Protein AF-A0A915NH90-F1 (afdb_monomer)

Organism: NCBI:txid298350

Radius of gyration: 24.39 Å; Cα contacts (8 Å, |Δi|>4): 55; chains: 1; bounding box: 74×51×57 Å

Foldseek 3Di:
DDDDDPDPPPPDPPVVPPPPPDDDQDALVRLLVLLVVCVVPHLVVSCVVSVHDSVVNVVSNVCVVQSVVLVVVCVVPVPDNDRDGPPRDDDDPDVVVVVVVVVVVVVVVVVVVVVPDD

Mean predicted aligned error: 12.94 Å

Structure (mmCIF, N/CA/C/O backbone):
data_AF-A0A915NH90-F1
#
_entry.id   AF-A0A915NH90-F1
#
loop_
_atom_site.group_PDB
_atom_site.id
_atom_site.type_symbol
_atom_site.label_atom_id
_atom_site.label_alt_id
_atom_site.label_comp_id
_atom_site.label_asym_id
_atom_site.label_entity_id
_atom_site.label_seq_id
_atom_site.pdbx_PDB_ins_code
_atom_site.Cartn_x
_atom_site.Cartn_y
_atom_site.Cartn_z
_atom_site.occupancy
_atom_site.B_iso_or_equiv
_atom_site.auth_seq_id
_atom_site.auth_comp_id
_atom_site.auth_asym_id
_atom_site.auth_atom_id
_atom_site.pdbx_PDB_model_num
ATOM 1 N N . MET A 1 1 ? -54.968 -40.162 6.817 1.00 38.50 1 MET A N 1
ATOM 2 C CA . MET A 1 1 ? -54.106 -40.055 5.622 1.00 38.50 1 MET A CA 1
ATOM 3 C C . MET A 1 1 ? -52.953 -39.134 5.976 1.00 38.50 1 MET A C 1
ATOM 5 O O . MET A 1 1 ? -53.159 -37.950 6.183 1.00 38.50 1 MET A O 1
ATOM 9 N N . THR A 1 2 ? -51.790 -39.727 6.214 1.00 38.16 2 THR A N 1
ATOM 10 C CA . THR A 1 2 ? -50.572 -39.101 6.743 1.00 38.16 2 THR A CA 1
ATOM 11 C C . THR A 1 2 ? -49.662 -38.685 5.592 1.00 38.16 2 THR A C 1
ATOM 13 O O . THR A 1 2 ? -49.089 -39.558 4.938 1.00 38.16 2 THR A O 1
ATOM 16 N N . SER A 1 3 ? -49.517 -37.383 5.350 1.00 44.25 3 SER A N 1
ATOM 17 C CA . SER A 1 3 ? -48.474 -36.860 4.463 1.00 44.25 3 SER A CA 1
ATOM 18 C C . SER A 1 3 ? -47.137 -36.924 5.192 1.00 44.25 3 SER A C 1
ATOM 20 O O . SER A 1 3 ? -46.952 -36.297 6.234 1.00 44.25 3 SER A O 1
ATOM 22 N N . LYS A 1 4 ? -46.236 -37.759 4.680 1.00 47.31 4 LYS A N 1
ATOM 23 C CA . LYS A 1 4 ? -44.882 -37.927 5.198 1.00 47.31 4 LYS A CA 1
ATOM 24 C C . LYS A 1 4 ? -44.073 -36.680 4.840 1.00 47.31 4 LYS A C 1
ATOM 26 O O . LYS A 1 4 ? -43.979 -36.322 3.673 1.00 47.31 4 LYS A O 1
ATOM 31 N N . ASN A 1 5 ? -43.513 -36.038 5.862 1.00 51.44 5 ASN A N 1
ATOM 32 C CA . ASN A 1 5 ? -42.425 -35.081 5.718 1.00 51.44 5 ASN A CA 1
ATOM 33 C C . ASN A 1 5 ? -41.210 -35.831 5.167 1.00 51.44 5 ASN A C 1
ATOM 35 O O . ASN A 1 5 ? -40.575 -36.596 5.893 1.00 51.44 5 ASN A O 1
ATOM 39 N N . GLU A 1 6 ? -40.905 -35.630 3.891 1.00 45.91 6 GLU A N 1
ATOM 40 C CA . GLU A 1 6 ? -39.654 -36.085 3.296 1.00 45.91 6 GLU A CA 1
ATOM 41 C C . GLU A 1 6 ? -38.573 -35.061 3.642 1.00 45.91 6 GLU A C 1
ATOM 43 O O . GLU A 1 6 ? -38.436 -34.009 3.019 1.00 45.91 6 GLU A O 1
ATOM 48 N N . GLY A 1 7 ? -37.850 -35.346 4.726 1.00 44.84 7 GLY A N 1
ATOM 49 C CA . GLY A 1 7 ? -36.615 -34.655 5.052 1.00 44.84 7 GLY A CA 1
ATOM 50 C C . GLY A 1 7 ? -35.584 -34.944 3.969 1.00 44.84 7 GLY A C 1
ATOM 51 O O . GLY A 1 7 ? -35.171 -36.087 3.787 1.00 44.84 7 GLY A O 1
ATOM 52 N N . ILE A 1 8 ? -35.168 -33.905 3.252 1.00 50.34 8 ILE A N 1
ATOM 53 C CA . ILE A 1 8 ? -33.992 -33.969 2.391 1.00 50.34 8 ILE A CA 1
ATOM 54 C C . ILE A 1 8 ? -32.786 -33.807 3.315 1.00 50.34 8 ILE A C 1
ATOM 56 O O . ILE A 1 8 ? -32.398 -32.701 3.692 1.00 50.34 8 ILE A O 1
ATOM 60 N N . GLU A 1 9 ? -32.240 -34.943 3.734 1.00 48.06 9 GLU A N 1
ATOM 61 C CA . GLU A 1 9 ? -30.971 -35.043 4.440 1.00 48.06 9 GLU A CA 1
ATOM 62 C C . GLU A 1 9 ? -29.847 -34.719 3.444 1.00 48.06 9 GLU A C 1
ATOM 64 O O . GLU A 1 9 ? -29.398 -35.572 2.679 1.00 48.06 9 GLU A O 1
ATOM 69 N N . ILE A 1 10 ? -29.423 -33.453 3.394 1.00 52.94 10 ILE A N 1
ATOM 70 C CA . ILE A 1 10 ? -28.241 -33.059 2.620 1.00 52.94 10 ILE A CA 1
ATOM 71 C C . ILE A 1 10 ? -27.013 -33.440 3.444 1.00 52.94 10 ILE A C 1
ATOM 73 O O . ILE A 1 10 ? -26.490 -32.662 4.240 1.00 52.94 10 ILE A O 1
ATOM 77 N N . GLN A 1 11 ? -26.581 -34.682 3.255 1.00 48.34 11 GLN A N 1
ATOM 78 C CA . GLN A 1 11 ? -25.245 -35.135 3.610 1.00 48.34 11 GLN A CA 1
ATOM 79 C C . GLN A 1 11 ? -24.221 -34.408 2.715 1.00 48.34 11 GLN A C 1
ATOM 81 O O . GLN A 1 11 ? -24.475 -34.225 1.525 1.00 48.34 11 GLN A O 1
ATOM 86 N N . ASN A 1 12 ? -23.065 -34.051 3.295 1.00 57.12 12 ASN A N 1
ATOM 87 C CA . ASN A 1 12 ? -21.796 -33.626 2.660 1.00 57.12 12 ASN A CA 1
ATOM 88 C C . ASN A 1 12 ? -21.352 -32.165 2.891 1.00 57.12 12 ASN A C 1
ATOM 90 O O . ASN A 1 12 ? -21.107 -31.402 1.959 1.00 57.12 12 ASN A O 1
ATOM 94 N N . GLU A 1 13 ? -21.077 -31.816 4.153 1.00 55.69 13 GLU A N 1
ATOM 95 C CA . GLU A 1 13 ? -20.301 -30.618 4.538 1.00 55.69 13 GLU A CA 1
ATOM 96 C C . GLU A 1 13 ? -18.857 -30.614 3.977 1.00 55.69 13 GLU A C 1
ATOM 98 O O . GLU A 1 13 ? -18.214 -29.567 3.882 1.00 55.69 13 GLU A O 1
ATOM 103 N N . SER A 1 14 ? -18.327 -31.771 3.563 1.00 54.03 14 SER A N 1
ATOM 104 C CA . SER A 1 14 ? -16.931 -31.932 3.135 1.00 54.03 14 SER A CA 1
ATOM 105 C C . SER A 1 14 ? -16.612 -31.394 1.734 1.00 54.03 14 SER A C 1
ATOM 107 O O . SER A 1 14 ? -15.445 -31.103 1.451 1.00 54.03 14 SER A O 1
ATOM 109 N N . GLU A 1 15 ? -17.604 -31.228 0.850 1.00 51.69 15 GLU A N 1
ATOM 110 C CA . GLU A 1 15 ? -17.376 -30.769 -0.535 1.00 51.69 15 GLU A CA 1
ATOM 111 C C . GLU A 1 15 ? -17.328 -29.241 -0.695 1.00 51.69 15 GLU A C 1
ATOM 113 O O . GLU A 1 15 ? -16.747 -28.742 -1.660 1.00 51.69 15 GLU A O 1
ATOM 118 N N . ILE A 1 16 ? -17.797 -28.477 0.297 1.00 53.78 16 ILE A N 1
ATOM 119 C CA . ILE A 1 16 ? -17.713 -27.001 0.307 1.00 53.78 16 ILE A CA 1
ATOM 120 C C . ILE A 1 16 ? -16.240 -26.525 0.421 1.00 53.78 16 ILE A C 1
ATOM 122 O O . ILE A 1 16 ? -15.897 -25.389 0.092 1.00 53.78 16 ILE A O 1
ATOM 126 N N . SER A 1 17 ? -15.323 -27.413 0.823 1.00 50.00 17 SER A N 1
ATOM 127 C CA . SER A 1 17 ? -13.933 -27.092 1.183 1.00 50.00 17 SER A CA 1
ATOM 128 C C . SER A 1 17 ? -12.941 -26.915 0.021 1.00 50.00 17 SER A C 1
ATOM 130 O O . SER A 1 17 ? -11.781 -26.579 0.269 1.00 50.00 17 SER A O 1
ATOM 132 N N . ARG A 1 18 ? -13.343 -27.102 -1.246 1.00 52.75 18 ARG A N 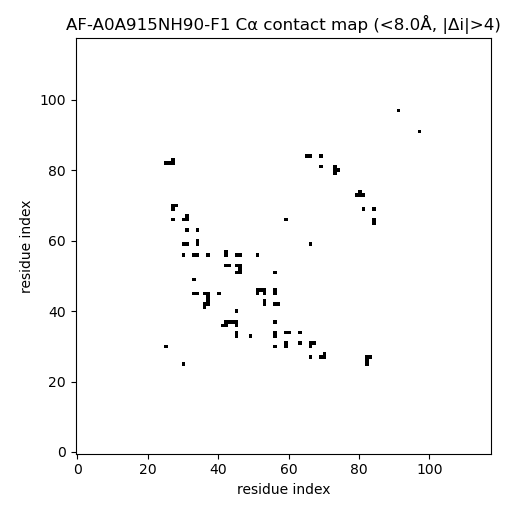1
ATOM 133 C CA . ARG A 1 18 ? -12.423 -26.984 -2.404 1.00 52.75 18 ARG A CA 1
ATOM 134 C C . ARG A 1 18 ? -12.711 -25.818 -3.346 1.00 52.75 18 ARG A C 1
ATOM 136 O O . ARG A 1 18 ? -12.173 -25.775 -4.453 1.00 52.75 18 ARG A O 1
ATOM 143 N N . VAL A 1 19 ? -13.492 -24.828 -2.919 1.00 57.72 19 VAL A N 1
ATOM 144 C CA . VAL A 1 19 ? -13.508 -23.540 -3.621 1.00 57.72 19 VAL A CA 1
ATOM 145 C C . VAL A 1 19 ? -12.147 -22.886 -3.387 1.00 57.72 19 VAL A C 1
ATOM 147 O O . VAL A 1 19 ? -11.794 -22.560 -2.254 1.00 57.72 19 VAL A O 1
ATOM 150 N N . LYS A 1 20 ? -11.342 -22.730 -4.448 1.00 59.78 20 LYS A N 1
ATOM 151 C CA . LYS A 1 20 ? -10.062 -22.007 -4.380 1.00 59.78 20 LYS A CA 1
ATOM 152 C C . LYS A 1 20 ? -10.313 -20.671 -3.684 1.00 59.78 20 LYS A C 1
ATOM 154 O O . LYS A 1 20 ? -11.085 -19.861 -4.191 1.00 59.78 20 LYS A O 1
ATOM 159 N N . LYS A 1 21 ? -9.675 -20.445 -2.531 1.00 57.31 21 LYS A N 1
ATOM 160 C CA . LYS A 1 21 ? -9.793 -19.187 -1.787 1.00 57.31 21 LYS A CA 1
ATOM 161 C C . LYS A 1 21 ? -9.304 -18.052 -2.689 1.00 57.31 21 LYS A C 1
ATOM 163 O O . LYS A 1 21 ? -8.103 -17.863 -2.868 1.00 57.31 21 LYS A O 1
ATOM 168 N N . CYS A 1 22 ? -10.236 -17.345 -3.322 1.00 59.84 22 CYS A N 1
ATOM 169 C CA . CYS A 1 22 ? -9.928 -16.184 -4.140 1.00 59.84 22 CYS A CA 1
ATOM 170 C C . CYS A 1 22 ? -9.639 -15.029 -3.184 1.00 59.84 22 CYS A C 1
ATOM 172 O O . CYS A 1 22 ? -10.531 -14.540 -2.493 1.00 59.84 22 CYS A O 1
ATOM 174 N N . TYR A 1 23 ? -8.375 -14.628 -3.091 1.00 67.31 23 TYR A N 1
ATOM 175 C CA . TYR A 1 23 ? -8.011 -13.449 -2.320 1.00 67.31 23 TYR A CA 1
ATOM 176 C C . TYR A 1 23 ? -8.513 -12.209 -3.055 1.00 67.31 23 TYR A C 1
ATOM 178 O O . TYR A 1 23 ? -8.164 -11.983 -4.215 1.00 67.31 23 TYR A O 1
ATOM 186 N N . ARG A 1 24 ? -9.321 -11.395 -2.371 1.00 77.38 24 ARG A N 1
ATOM 187 C CA . ARG A 1 24 ? -9.743 -10.090 -2.879 1.00 77.38 24 ARG A CA 1
ATOM 188 C C . ARG A 1 24 ? -8.501 -9.239 -3.162 1.00 77.38 24 ARG A C 1
ATOM 190 O O . ARG A 1 24 ? -7.641 -9.053 -2.298 1.00 77.38 24 ARG A O 1
ATOM 197 N N . SER A 1 25 ? -8.397 -8.733 -4.388 1.00 81.94 25 SER A N 1
ATOM 198 C CA . SER A 1 25 ? -7.435 -7.680 -4.707 1.00 81.94 25 SER A CA 1
ATOM 199 C C . SER A 1 25 ? -7.934 -6.376 -4.093 1.00 81.94 25 SER A C 1
ATOM 201 O O . SER A 1 25 ? -9.104 -6.049 -4.245 1.00 81.94 25 SER A O 1
ATOM 203 N N . HIS A 1 26 ? -7.045 -5.639 -3.430 1.00 86.88 26 HIS A N 1
ATOM 204 C CA . HIS A 1 26 ? -7.356 -4.342 -2.829 1.00 86.88 26 HIS A CA 1
ATOM 205 C C . HIS A 1 26 ? -6.507 -3.277 -3.507 1.00 86.88 26 HIS A C 1
ATOM 207 O O . HIS A 1 26 ? -5.284 -3.446 -3.630 1.00 86.88 26 HIS A O 1
ATOM 213 N N . ASP A 1 27 ? -7.156 -2.203 -3.936 1.00 89.69 27 ASP A N 1
ATOM 214 C CA . ASP A 1 27 ? -6.489 -1.046 -4.517 1.00 89.69 27 ASP A CA 1
ATOM 215 C C . ASP A 1 27 ? -5.791 -0.228 -3.422 1.00 89.69 27 ASP A C 1
ATOM 217 O O . ASP A 1 27 ? -6.058 -0.400 -2.231 1.00 89.69 27 ASP A O 1
ATOM 221 N N . VAL A 1 28 ? -4.827 0.609 -3.811 1.00 91.00 28 VAL A N 1
ATOM 222 C CA . VAL A 1 28 ? -3.981 1.353 -2.861 1.00 91.00 28 VAL A CA 1
ATOM 223 C C . VAL A 1 28 ? -4.820 2.340 -2.048 1.00 91.00 28 VAL A C 1
ATOM 225 O O . VAL A 1 28 ? -4.764 2.298 -0.820 1.00 91.00 28 VAL A O 1
ATOM 228 N N . SER A 1 29 ? -5.695 3.098 -2.711 1.00 90.69 29 SER A N 1
ATOM 229 C CA . SER A 1 29 ? -6.693 3.964 -2.074 1.00 90.69 29 SER A CA 1
ATOM 230 C C . SER A 1 29 ? -7.530 3.242 -1.001 1.00 90.69 29 SER A C 1
ATOM 232 O O . SER A 1 29 ? -7.606 3.701 0.136 1.00 90.69 29 SER A O 1
ATOM 234 N N . THR A 1 30 ? -8.061 2.044 -1.290 1.00 92.00 30 THR A N 1
ATOM 235 C CA . THR A 1 30 ? -8.840 1.257 -0.310 1.00 92.00 30 THR A CA 1
ATOM 236 C C . THR A 1 30 ? -8.007 0.841 0.905 1.00 92.00 30 THR A C 1
ATOM 238 O O . THR A 1 30 ? -8.516 0.797 2.025 1.00 92.00 30 THR A O 1
ATOM 241 N N . LYS A 1 31 ? -6.718 0.529 0.714 1.00 93.75 31 LYS A N 1
ATOM 242 C CA . LYS A 1 31 ? -5.813 0.197 1.828 1.00 93.75 31 LYS A CA 1
ATOM 243 C C . LYS A 1 31 ? -5.572 1.411 2.723 1.00 93.75 31 LYS A C 1
ATOM 245 O O . LYS A 1 31 ? -5.585 1.252 3.941 1.00 93.75 31 LYS A O 1
ATOM 250 N N . LEU A 1 32 ? -5.377 2.594 2.133 1.00 94.88 32 LEU A N 1
ATOM 251 C CA . LEU A 1 32 ? -5.199 3.851 2.868 1.00 94.88 32 LEU A CA 1
ATOM 252 C C . LEU A 1 32 ? -6.467 4.226 3.646 1.00 94.88 32 LEU A C 1
ATOM 254 O O . LEU A 1 32 ? -6.386 4.510 4.838 1.00 94.88 32 LEU A O 1
ATOM 258 N N . GLU A 1 33 ? -7.649 4.097 3.035 1.00 95.50 33 GLU A N 1
ATOM 259 C CA . GLU A 1 33 ? -8.924 4.320 3.731 1.00 95.50 33 GLU A CA 1
ATOM 260 C C . GLU A 1 33 ? -9.094 3.367 4.930 1.00 95.50 33 GLU A C 1
ATOM 262 O O . GLU A 1 33 ? -9.532 3.769 6.014 1.00 95.50 33 GLU A O 1
ATOM 267 N N . ALA A 1 34 ? -8.698 2.100 4.768 1.00 95.06 34 ALA A N 1
ATOM 268 C CA . ALA A 1 34 ? -8.733 1.122 5.850 1.00 95.06 34 ALA A CA 1
ATOM 269 C C . ALA A 1 34 ? -7.777 1.476 7.001 1.00 95.06 34 ALA A C 1
ATOM 271 O O . ALA A 1 34 ? -8.131 1.276 8.169 1.00 95.06 34 ALA A O 1
ATOM 272 N N . ILE A 1 35 ? -6.594 2.019 6.692 1.00 95.50 35 ILE A N 1
ATOM 273 C CA . ILE A 1 35 ? -5.635 2.507 7.693 1.00 95.50 35 ILE A CA 1
ATOM 274 C C . ILE A 1 35 ? -6.213 3.711 8.444 1.00 95.50 35 ILE A C 1
ATOM 276 O O . ILE A 1 35 ? -6.235 3.700 9.677 1.00 95.50 35 ILE A O 1
ATOM 280 N N . ASP A 1 36 ? -6.751 4.700 7.732 1.00 96.56 36 ASP A N 1
ATOM 281 C CA . ASP A 1 36 ? -7.370 5.886 8.333 1.00 96.56 36 ASP A CA 1
ATOM 282 C C . ASP A 1 36 ? -8.531 5.519 9.258 1.00 96.56 36 ASP A C 1
ATOM 284 O O . ASP A 1 36 ? -8.664 6.046 10.370 1.00 96.56 36 ASP A O 1
ATOM 288 N N . TRP A 1 37 ? -9.365 4.570 8.833 1.00 96.31 37 TRP A N 1
ATOM 289 C CA . TRP A 1 37 ? -10.452 4.063 9.661 1.00 96.31 37 TRP A CA 1
ATOM 290 C C . TRP A 1 37 ? -9.938 3.354 10.918 1.00 96.31 37 TRP A C 1
ATOM 292 O O . TRP A 1 37 ? -10.499 3.540 12.005 1.00 96.31 37 TRP A O 1
ATOM 302 N N . ALA A 1 38 ? -8.874 2.555 10.784 1.00 95.62 38 ALA A N 1
ATOM 303 C CA . ALA A 1 38 ? -8.255 1.842 11.896 1.00 95.62 38 ALA A CA 1
ATOM 304 C C . ALA A 1 38 ? -7.609 2.795 12.913 1.00 95.62 38 ALA A C 1
ATOM 306 O O . ALA A 1 38 ? -7.717 2.537 14.112 1.00 95.62 38 ALA A O 1
ATOM 307 N N . LYS A 1 39 ? -6.997 3.895 12.450 1.00 94.44 39 LYS A N 1
ATOM 308 C CA . LYS A 1 39 ? -6.427 4.958 13.297 1.00 94.44 39 LYS A CA 1
ATOM 309 C C . LYS A 1 39 ? -7.492 5.718 14.086 1.00 94.44 39 LYS A C 1
ATOM 311 O O . LYS A 1 39 ? -7.277 6.018 15.254 1.00 94.44 39 LYS A O 1
ATOM 316 N N . LYS A 1 40 ? -8.633 6.024 13.457 1.00 96.19 40 LYS A N 1
ATOM 317 C CA . LYS A 1 40 ? -9.738 6.776 14.085 1.00 96.19 40 LYS A CA 1
ATOM 318 C C . LYS A 1 40 ? -10.569 5.934 15.051 1.00 96.19 40 LYS A C 1
ATOM 320 O O . LYS A 1 40 ? -11.076 6.459 16.034 1.00 96.19 40 LYS A O 1
ATOM 325 N N . ASN A 1 41 ? -10.751 4.651 14.744 1.00 94.12 41 ASN A N 1
ATOM 326 C CA . ASN A 1 41 ? -11.609 3.753 15.513 1.00 94.12 41 ASN A CA 1
ATOM 327 C C . ASN A 1 41 ? -10.782 2.623 16.135 1.00 94.12 41 ASN A C 1
ATOM 329 O O . ASN A 1 41 ? -10.324 2.715 17.267 1.00 94.12 41 ASN A O 1
ATOM 333 N N . SER A 1 42 ? -10.629 1.516 15.403 1.00 95.25 42 SER A N 1
ATOM 334 C CA . SER A 1 42 ? -9.831 0.366 15.814 1.00 95.25 42 SER A CA 1
ATOM 335 C C . SER A 1 42 ? -9.553 -0.552 14.623 1.00 95.25 42 SER A C 1
ATOM 337 O O . SER A 1 42 ? -10.307 -0.594 13.647 1.00 95.25 42 SER A O 1
ATOM 339 N N . ILE A 1 43 ? -8.527 -1.394 14.741 1.00 93.88 43 ILE A N 1
ATOM 340 C CA . ILE A 1 43 ? -8.236 -2.445 13.750 1.00 93.88 43 ILE A CA 1
ATOM 341 C C . ILE A 1 43 ? -9.404 -3.441 13.641 1.00 93.88 43 ILE A C 1
ATOM 343 O O . ILE A 1 43 ? -9.676 -3.978 12.570 1.00 93.88 43 ILE A O 1
ATOM 347 N N . HIS A 1 44 ? -10.112 -3.700 14.744 1.00 95.31 44 HIS A N 1
ATOM 348 C CA . HIS A 1 44 ? -11.217 -4.658 14.766 1.00 95.31 44 HIS A CA 1
ATOM 349 C C . HIS A 1 44 ? -12.435 -4.147 13.987 1.00 95.31 44 HIS A C 1
ATOM 351 O O . HIS A 1 44 ? -13.056 -4.914 13.251 1.00 95.31 44 HIS A O 1
ATOM 357 N N . SER A 1 45 ? -12.753 -2.856 14.113 1.00 95.62 45 SER A N 1
ATOM 358 C CA . SER A 1 45 ? -13.832 -2.234 13.342 1.00 95.62 45 SER A CA 1
ATOM 359 C C . SER A 1 45 ? -13.461 -2.080 11.867 1.00 95.62 45 SER A C 1
ATOM 361 O O . SER A 1 45 ? -14.299 -2.351 11.010 1.00 95.62 45 SER A O 1
ATOM 363 N N . ALA A 1 46 ? -12.205 -1.739 11.556 1.00 95.12 46 ALA A N 1
ATOM 364 C CA . ALA A 1 46 ? -11.705 -1.715 10.180 1.00 95.12 46 ALA A CA 1
ATOM 365 C C . ALA A 1 46 ? -11.792 -3.103 9.521 1.00 95.12 46 ALA A C 1
ATOM 367 O O . ALA A 1 46 ? -12.285 -3.234 8.407 1.00 95.12 46 ALA A O 1
ATOM 368 N N . SER A 1 47 ? -11.408 -4.159 10.242 1.00 93.75 47 SER A N 1
ATOM 369 C CA . SER A 1 47 ? -11.473 -5.540 9.749 1.00 93.75 47 SER A CA 1
ATOM 370 C C . SER A 1 47 ? -12.879 -5.948 9.317 1.00 93.75 47 SER A C 1
ATOM 372 O O . SER A 1 47 ? -13.041 -6.510 8.238 1.00 93.75 47 SER A O 1
ATOM 374 N N . ARG A 1 48 ? -13.900 -5.594 10.106 1.00 94.31 48 ARG A N 1
ATOM 375 C CA . ARG A 1 48 ? -15.304 -5.859 9.755 1.00 94.31 48 ARG A CA 1
ATOM 376 C C . ARG A 1 48 ? -15.805 -4.993 8.602 1.00 94.31 48 ARG A C 1
ATOM 378 O O . ARG A 1 48 ? -16.587 -5.473 7.796 1.00 94.31 48 ARG A O 1
ATOM 385 N N . LYS A 1 49 ? -15.381 -3.728 8.537 1.00 93.44 49 LYS A N 1
ATOM 386 C CA . LYS A 1 49 ? -15.832 -2.788 7.503 1.00 93.44 49 LYS A CA 1
ATOM 387 C C . LYS A 1 49 ? -15.281 -3.136 6.121 1.00 93.44 49 LYS A C 1
ATOM 389 O O . LYS A 1 49 ? -16.013 -3.049 5.144 1.00 93.44 49 LYS A O 1
ATOM 394 N N . PHE A 1 50 ? -14.007 -3.511 6.054 1.00 90.88 50 PHE A N 1
ATOM 395 C CA . PHE A 1 50 ? -13.311 -3.773 4.793 1.00 90.88 50 PHE A CA 1
ATOM 396 C C . PHE A 1 50 ? -13.230 -5.266 4.440 1.00 90.88 50 PHE A C 1
ATOM 398 O O . PHE A 1 50 ? -12.712 -5.592 3.381 1.00 90.88 50 PHE A O 1
ATOM 405 N N . ASP A 1 51 ? -13.742 -6.162 5.294 1.00 91.44 51 ASP A N 1
ATOM 406 C CA . ASP A 1 51 ? -13.646 -7.627 5.151 1.00 91.44 51 ASP A CA 1
ATOM 407 C C . ASP A 1 51 ? -12.194 -8.120 4.987 1.00 91.44 51 ASP A C 1
ATOM 409 O O . ASP A 1 51 ? -11.844 -8.952 4.149 1.00 91.44 51 ASP A O 1
ATOM 413 N N . VAL A 1 52 ? -11.304 -7.548 5.800 1.00 91.62 52 VAL A N 1
ATOM 414 C CA . VAL A 1 52 ? -9.864 -7.821 5.767 1.00 91.62 52 VAL A CA 1
ATOM 415 C C . VAL A 1 52 ? -9.412 -8.313 7.127 1.00 91.62 52 VAL A C 1
ATOM 417 O O . VAL A 1 52 ? -9.757 -7.748 8.164 1.00 91.62 52 VAL A O 1
ATOM 420 N N . ASP A 1 53 ? -8.572 -9.344 7.137 1.00 93.25 53 ASP A N 1
ATOM 421 C CA . ASP A 1 53 ? -8.004 -9.875 8.369 1.00 93.25 53 ASP A CA 1
ATOM 422 C C . ASP A 1 53 ? -7.214 -8.808 9.142 1.00 93.25 53 ASP A C 1
ATOM 424 O O . ASP A 1 53 ? -6.398 -8.069 8.584 1.00 93.25 53 ASP A O 1
ATOM 428 N N . ARG A 1 54 ? -7.368 -8.777 10.470 1.00 94.69 54 ARG A N 1
ATOM 429 C CA . ARG A 1 54 ? -6.693 -7.791 11.344 1.00 94.69 54 ARG A CA 1
ATOM 430 C C . ARG A 1 54 ? -5.172 -7.761 11.154 1.00 94.69 54 ARG A C 1
ATOM 432 O O . ARG A 1 54 ? -4.546 -6.713 11.297 1.00 94.69 54 ARG A O 1
ATOM 439 N N . LYS A 1 55 ? -4.568 -8.915 10.841 1.00 95.19 55 LYS A N 1
ATOM 440 C CA . LYS A 1 55 ? -3.131 -9.035 10.546 1.00 95.19 55 LYS A CA 1
ATOM 441 C C . LYS A 1 55 ? -2.748 -8.274 9.275 1.00 95.19 55 LYS A C 1
ATOM 443 O O . LYS A 1 55 ? -1.709 -7.627 9.259 1.00 95.19 55 LYS A O 1
ATOM 448 N N . ILE A 1 56 ? -3.583 -8.334 8.240 1.00 92.94 56 ILE A N 1
ATOM 449 C CA . ILE A 1 56 ? -3.354 -7.634 6.973 1.00 92.94 56 ILE A CA 1
ATOM 450 C C . ILE A 1 56 ? -3.461 -6.124 7.189 1.00 92.94 56 ILE A C 1
ATOM 452 O O . ILE A 1 56 ? -2.570 -5.402 6.761 1.00 92.94 56 ILE A O 1
ATOM 456 N N . ILE A 1 57 ? -4.471 -5.660 7.932 1.00 94.56 57 ILE A N 1
ATOM 457 C CA . ILE A 1 57 ? -4.609 -4.234 8.275 1.00 94.56 57 ILE A CA 1
ATOM 458 C C . ILE A 1 57 ? -3.383 -3.742 9.043 1.00 94.56 57 ILE A C 1
ATOM 460 O O . ILE A 1 57 ? -2.823 -2.707 8.703 1.00 94.56 57 ILE A O 1
ATOM 464 N N . ARG A 1 58 ? -2.902 -4.510 10.030 1.00 95.56 58 ARG A N 1
ATOM 465 C CA . ARG A 1 58 ? -1.667 -4.167 10.749 1.00 95.56 58 ARG A CA 1
ATOM 466 C C . ARG A 1 58 ? -0.458 -4.087 9.812 1.00 95.56 58 ARG A C 1
ATOM 468 O O . ARG A 1 58 ? 0.340 -3.167 9.936 1.00 95.56 58 ARG A O 1
ATOM 475 N N . ASN A 1 59 ? -0.328 -5.022 8.873 1.00 93.88 59 ASN A N 1
ATOM 476 C CA . ASN A 1 59 ? 0.744 -4.974 7.880 1.00 93.88 59 ASN A CA 1
ATOM 477 C C . ASN A 1 59 ? 0.637 -3.724 6.996 1.00 93.88 59 ASN A C 1
ATOM 479 O O . ASN A 1 59 ? 1.650 -3.090 6.734 1.00 93.88 59 ASN A O 1
ATOM 483 N N . TRP A 1 60 ? -0.572 -3.346 6.571 1.00 94.62 60 TRP A N 1
ATOM 484 C CA . TRP A 1 60 ? -0.786 -2.114 5.809 1.00 94.62 60 TRP A CA 1
ATOM 485 C C . TRP A 1 60 ? -0.425 -0.871 6.619 1.00 94.62 60 TRP A C 1
ATOM 487 O O . TRP A 1 60 ? 0.247 -0.002 6.084 1.00 94.62 60 TRP A O 1
ATOM 497 N N . MET A 1 61 ? -0.771 -0.821 7.910 1.00 94.38 61 MET A N 1
ATOM 498 C CA . MET A 1 61 ? -0.354 0.273 8.797 1.00 94.38 61 MET A CA 1
ATOM 499 C C . MET A 1 61 ? 1.174 0.383 8.903 1.00 94.38 61 MET A C 1
ATOM 501 O O . MET A 1 61 ? 1.711 1.484 8.888 1.00 94.38 61 MET A O 1
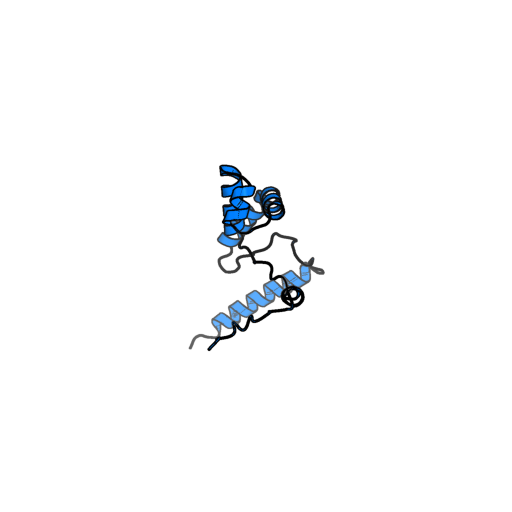ATOM 505 N N . ASN A 1 62 ? 1.891 -0.743 8.974 1.00 94.31 62 ASN A N 1
ATOM 506 C CA . ASN A 1 62 ? 3.358 -0.730 9.013 1.00 94.31 62 ASN A CA 1
ATOM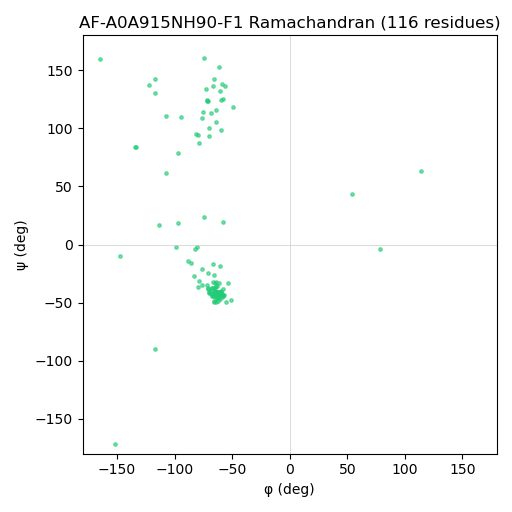 507 C C . ASN A 1 62 ? 3.976 -0.224 7.696 1.00 94.31 62 ASN A C 1
ATOM 509 O O . ASN A 1 62 ? 5.025 0.414 7.722 1.00 94.31 62 ASN A O 1
ATOM 513 N N . SER A 1 63 ? 3.321 -0.493 6.564 1.00 92.62 63 SER A N 1
ATOM 514 C CA . SER A 1 63 ? 3.732 -0.051 5.224 1.00 92.62 63 SER A CA 1
ATOM 515 C C . SER A 1 63 ? 3.013 1.222 4.758 1.00 92.62 63 SER A C 1
ATOM 517 O O . SER A 1 63 ? 2.989 1.504 3.563 1.00 92.62 63 SER A O 1
ATOM 519 N N . GLU A 1 64 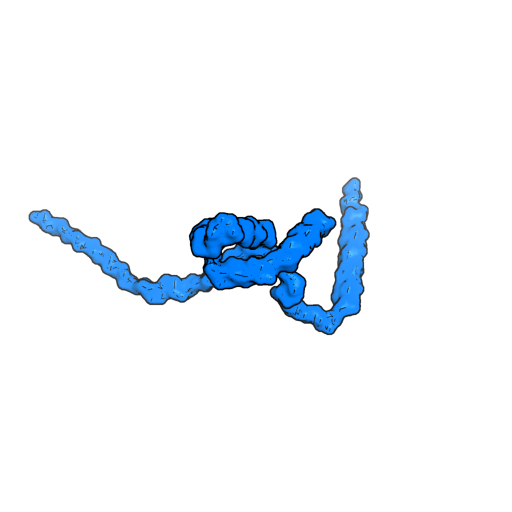? 2.418 1.999 5.668 1.00 93.38 64 GLU A N 1
ATOM 520 C CA . GLU A 1 64 ? 1.594 3.166 5.323 1.00 93.38 64 GLU A CA 1
ATOM 521 C C . GLU A 1 64 ? 2.346 4.175 4.447 1.00 93.38 64 GLU A C 1
ATOM 523 O O . GLU A 1 64 ? 1.867 4.534 3.377 1.00 93.38 64 GLU A O 1
ATOM 528 N N . LYS A 1 65 ? 3.567 4.551 4.844 1.00 92.62 65 LYS A N 1
ATOM 529 C CA . LYS A 1 65 ? 4.402 5.498 4.086 1.00 92.62 65 LYS A CA 1
ATOM 530 C C . LYS A 1 65 ? 4.673 5.030 2.655 1.00 92.62 65 LYS A C 1
ATOM 532 O O . LYS A 1 65 ? 4.710 5.833 1.731 1.00 92.62 65 LYS A O 1
ATOM 537 N N . GLU A 1 66 ? 4.878 3.729 2.468 1.00 92.06 66 GLU A N 1
ATOM 538 C CA . GLU A 1 66 ? 5.138 3.148 1.148 1.00 92.06 66 GLU A 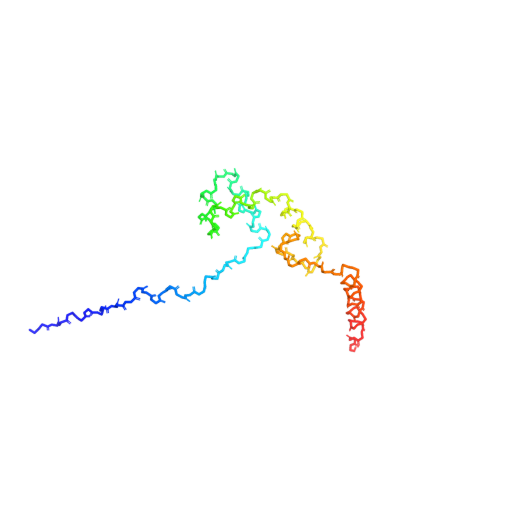CA 1
ATOM 539 C C . GLU A 1 66 ? 3.863 3.143 0.289 1.00 92.06 66 GLU A C 1
ATOM 541 O O . GLU A 1 66 ? 3.930 3.341 -0.923 1.00 92.06 66 GLU A O 1
ATOM 546 N N . LEU A 1 67 ? 2.694 2.947 0.911 1.00 92.06 67 LEU A N 1
ATOM 547 C CA . LEU A 1 67 ? 1.394 3.027 0.242 1.00 92.06 67 LEU A CA 1
ATOM 548 C C . LEU A 1 67 ? 1.056 4.466 -0.171 1.00 92.06 67 LEU A C 1
ATOM 550 O O . LEU A 1 67 ? 0.567 4.663 -1.279 1.00 92.06 67 LEU A O 1
ATOM 554 N N . GLU A 1 68 ? 1.362 5.460 0.664 1.00 92.12 68 GLU A N 1
ATOM 555 C CA . GLU A 1 68 ? 1.203 6.882 0.325 1.00 92.12 68 GLU A CA 1
ATOM 556 C C . GLU A 1 68 ? 2.086 7.283 -0.865 1.00 92.12 68 GLU A C 1
ATOM 558 O O . GLU A 1 68 ? 1.609 7.912 -1.809 1.00 92.12 68 GLU A O 1
ATOM 563 N N . GLN A 1 69 ? 3.360 6.876 -0.862 1.00 90.38 69 GLN A N 1
ATOM 564 C CA . GLN A 1 69 ? 4.273 7.118 -1.986 1.00 90.38 69 GLN A CA 1
ATOM 565 C C . GLN A 1 69 ? 3.773 6.460 -3.275 1.00 90.38 69 GLN A C 1
ATOM 567 O O . GLN A 1 69 ? 3.842 7.062 -4.346 1.00 90.38 69 GLN A O 1
ATOM 572 N N . LEU A 1 70 ? 3.249 5.236 -3.176 1.00 88.88 70 LEU A N 1
ATOM 573 C CA . LEU A 1 70 ? 2.681 4.526 -4.317 1.00 88.88 70 LEU A CA 1
ATOM 574 C C . LEU A 1 70 ? 1.442 5.240 -4.874 1.00 88.88 70 LEU A C 1
ATOM 576 O O . LEU A 1 70 ? 1.295 5.338 -6.089 1.00 88.88 70 LEU A O 1
ATOM 580 N N . GLU A 1 71 ? 0.571 5.763 -4.011 1.00 90.00 71 GLU A N 1
ATOM 581 C CA . GLU A 1 71 ? -0.612 6.524 -4.427 1.00 90.00 71 GLU A CA 1
ATOM 582 C C . GLU A 1 71 ? -0.228 7.837 -5.127 1.00 90.00 71 GLU A C 1
ATOM 584 O O . GLU A 1 71 ? -0.797 8.190 -6.165 1.00 90.00 71 GLU A O 1
ATOM 589 N N . GLN A 1 72 ? 0.794 8.529 -4.616 1.00 87.38 72 GLN A N 1
ATOM 590 C CA . GLN A 1 72 ? 1.348 9.726 -5.258 1.00 87.38 72 GLN A CA 1
ATOM 591 C C . GLN A 1 72 ? 1.935 9.399 -6.637 1.00 87.38 72 GLN A C 1
ATOM 593 O O . GLN A 1 72 ? 1.641 10.086 -7.612 1.00 87.38 72 GLN A O 1
ATOM 598 N N . GLN A 1 73 ? 2.713 8.318 -6.751 1.00 85.00 73 GLN A N 1
ATOM 599 C CA . GLN A 1 73 ? 3.256 7.857 -8.033 1.00 85.00 73 GLN A CA 1
ATOM 600 C C . GLN A 1 73 ? 2.153 7.482 -9.028 1.00 85.00 73 GLN A C 1
ATOM 602 O O . GLN A 1 73 ? 2.240 7.848 -10.201 1.00 85.00 73 GLN A O 1
ATOM 607 N N . ASN A 1 74 ? 1.106 6.795 -8.569 1.00 85.88 74 ASN A N 1
ATOM 608 C CA . ASN A 1 74 ? -0.051 6.449 -9.395 1.00 85.88 74 ASN A CA 1
ATOM 609 C C . ASN A 1 74 ? -0.763 7.704 -9.918 1.00 85.88 74 ASN A C 1
ATOM 611 O O . ASN A 1 74 ? -1.101 7.765 -11.095 1.00 85.88 74 ASN A O 1
ATOM 615 N N . SER A 1 75 ? -0.910 8.732 -9.077 1.00 82.12 75 SER A N 1
ATOM 616 C CA . SER A 1 75 ? -1.524 10.008 -9.469 1.00 82.12 75 SER A CA 1
ATOM 617 C C . SER A 1 75 ? -0.710 10.764 -10.527 1.00 82.12 75 SER A C 1
ATOM 619 O O . SER A 1 75 ? -1.281 11.439 -11.379 1.00 82.12 75 SER A O 1
ATOM 621 N N . LEU A 1 76 ? 0.622 10.647 -10.493 1.00 80.06 76 LEU A N 1
ATOM 622 C CA . LEU A 1 76 ? 1.524 11.283 -11.461 1.00 80.06 76 LEU A CA 1
ATOM 623 C C . LEU A 1 76 ? 1.594 10.524 -12.793 1.00 80.06 76 LEU A C 1
ATOM 625 O O . LEU A 1 76 ? 1.795 11.119 -13.849 1.00 80.06 76 LEU A O 1
ATOM 629 N N . THR A 1 77 ? 1.443 9.202 -12.749 1.00 69.12 77 THR A N 1
ATOM 630 C CA . THR A 1 77 ? 1.616 8.322 -13.907 1.00 69.12 77 THR A CA 1
ATOM 631 C C . THR A 1 77 ? 0.241 8.033 -14.507 1.00 69.12 77 THR A C 1
ATOM 633 O O . THR A 1 77 ? -0.333 6.976 -14.255 1.00 69.12 77 THR A O 1
ATOM 636 N N . GLY A 1 78 ? -0.296 8.982 -15.284 1.00 57.91 78 GLY A N 1
ATOM 637 C CA . GLY A 1 78 ? -1.686 9.052 -15.783 1.00 57.91 78 GLY A CA 1
ATOM 638 C C . GLY A 1 78 ? -2.243 7.883 -16.621 1.00 57.91 78 GLY A C 1
ATOM 639 O O . GLY A 1 78 ? -3.240 8.061 -17.312 1.00 57.91 78 GLY A O 1
ATOM 640 N N . GLY A 1 79 ? -1.646 6.691 -16.572 1.00 58.06 79 GLY A N 1
ATOM 641 C CA . GLY A 1 79 ? -2.150 5.489 -17.238 1.00 58.06 79 GLY A CA 1
ATOM 642 C C . GLY A 1 79 ? -1.870 4.156 -16.534 1.00 58.06 79 GLY A C 1
ATOM 643 O O . GLY A 1 79 ? -2.454 3.152 -16.938 1.00 58.06 79 GLY A O 1
ATOM 644 N N . GLN A 1 80 ? -1.029 4.087 -15.487 1.00 63.84 80 GLN A N 1
ATOM 645 C CA . GLN A 1 80 ? -0.643 2.804 -14.869 1.00 63.84 80 GLN A CA 1
ATOM 646 C C . GLN A 1 80 ? -0.719 2.824 -13.336 1.00 63.84 80 GLN A C 1
ATOM 648 O O . GLN A 1 80 ? 0.284 2.977 -12.642 1.00 63.84 80 GLN A O 1
ATOM 653 N N . ASN A 1 81 ? -1.919 2.578 -12.802 1.00 74.88 81 ASN A N 1
ATOM 654 C CA . ASN A 1 81 ? -2.143 2.429 -11.363 1.00 74.88 81 ASN A CA 1
ATOM 655 C C . ASN A 1 81 ? -1.534 1.117 -10.845 1.00 74.88 81 ASN A C 1
ATOM 657 O O . ASN A 1 81 ? -2.115 0.029 -10.964 1.00 74.88 81 ASN A O 1
ATOM 661 N N . ARG A 1 82 ? -0.353 1.205 -10.234 1.00 79.38 82 ARG A N 1
ATOM 662 C CA . ARG A 1 82 ? 0.311 0.072 -9.589 1.00 79.38 82 ARG A CA 1
ATOM 663 C C . ARG A 1 82 ? -0.428 -0.281 -8.298 1.00 79.38 82 ARG A C 1
ATOM 665 O O . ARG A 1 82 ? -0.577 0.534 -7.395 1.00 79.38 82 ARG A O 1
ATOM 672 N N . LYS A 1 83 ? -0.848 -1.545 -8.178 1.00 81.88 83 LYS A N 1
ATOM 673 C CA . LYS A 1 83 ? -1.552 -2.074 -6.986 1.00 81.88 83 LYS A CA 1
ATOM 674 C C . LYS A 1 83 ? -0.619 -2.615 -5.893 1.00 81.88 83 LYS A C 1
ATOM 676 O O . LYS A 1 83 ? -1.062 -2.917 -4.778 1.00 81.88 83 LYS A O 1
ATOM 681 N N . ARG A 1 84 ? 0.655 -2.829 -6.235 1.00 82.12 84 ARG A N 1
ATOM 682 C CA . ARG A 1 84 ? 1.667 -3.495 -5.402 1.00 82.12 84 ARG A CA 1
ATOM 683 C C . ARG A 1 84 ? 2.796 -2.528 -5.075 1.00 82.12 84 ARG A C 1
ATOM 685 O O . ARG A 1 84 ? 3.218 -1.774 -5.944 1.00 82.12 84 ARG A O 1
ATOM 692 N N . LEU A 1 85 ? 3.298 -2.628 -3.848 1.00 84.38 85 LEU A N 1
ATOM 693 C CA . LEU A 1 85 ? 4.505 -1.937 -3.406 1.00 84.38 85 LEU A CA 1
ATOM 694 C C . LEU A 1 85 ? 5.717 -2.389 -4.231 1.00 84.38 85 LEU A C 1
ATOM 696 O O . LEU A 1 85 ? 5.756 -3.520 -4.739 1.00 8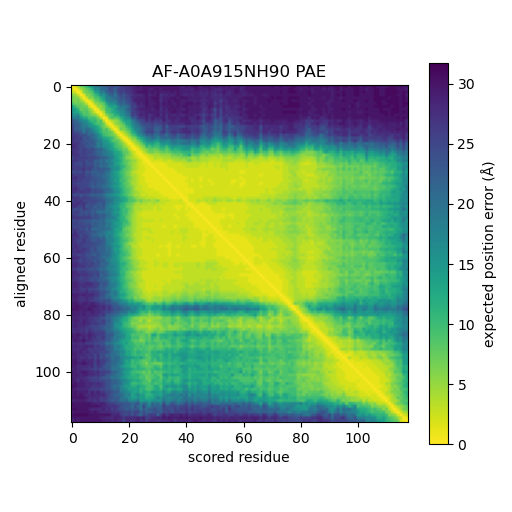4.38 85 LEU A O 1
ATOM 700 N N . ALA A 1 86 ? 6.708 -1.507 -4.353 1.00 78.75 86 ALA A N 1
ATOM 701 C CA . ALA A 1 86 ? 7.969 -1.822 -5.012 1.00 78.75 86 ALA A CA 1
ATOM 702 C C . ALA A 1 86 ? 8.625 -3.053 -4.357 1.00 78.75 86 ALA A C 1
ATOM 704 O O . ALA A 1 86 ? 8.613 -3.209 -3.140 1.00 78.75 86 ALA A O 1
ATOM 705 N N . GLY A 1 87 ? 9.148 -3.976 -5.168 1.00 78.69 87 GLY A N 1
ATOM 706 C CA . GLY A 1 87 ? 9.731 -5.229 -4.670 1.00 78.69 87 GLY A CA 1
ATOM 707 C C . GLY A 1 87 ? 8.723 -6.324 -4.285 1.00 78.69 87 GLY A C 1
ATOM 708 O O . GLY A 1 87 ? 9.138 -7.445 -4.005 1.00 78.69 87 GLY A O 1
ATOM 709 N N . GLY A 1 88 ? 7.408 -6.068 -4.346 1.00 73.44 88 GLY A N 1
ATOM 710 C CA . GLY A 1 88 ? 6.343 -7.050 -4.067 1.00 73.44 88 GLY A CA 1
ATOM 711 C C . GLY A 1 88 ? 6.105 -8.103 -5.166 1.00 73.44 88 GLY A C 1
ATOM 712 O O . GLY A 1 88 ? 4.993 -8.631 -5.297 1.00 73.44 88 GLY A O 1
ATOM 713 N N . GLY A 1 89 ? 7.116 -8.371 -5.993 1.00 81.12 89 GLY A N 1
ATOM 714 C CA . GLY A 1 89 ? 7.063 -9.253 -7.156 1.00 81.12 89 GLY A CA 1
ATOM 715 C C . GLY A 1 89 ? 8.422 -9.883 -7.457 1.00 81.12 89 GLY A C 1
ATOM 716 O O . GLY A 1 89 ? 9.365 -9.766 -6.674 1.00 81.12 89 GLY A O 1
ATOM 717 N N . ARG A 1 90 ? 8.524 -10.574 -8.597 1.00 83.88 90 ARG A N 1
ATOM 718 C CA . ARG A 1 90 ? 9.796 -11.154 -9.041 1.00 83.88 90 ARG A CA 1
ATOM 719 C C . ARG A 1 90 ? 10.817 -10.032 -9.240 1.00 83.88 90 ARG A C 1
ATOM 721 O O . ARG A 1 90 ? 10.509 -9.025 -9.871 1.00 83.88 90 ARG A O 1
ATOM 728 N N . LYS A 1 91 ? 12.022 -10.215 -8.698 1.00 83.19 91 LYS A N 1
ATOM 729 C CA . LYS A 1 91 ? 13.126 -9.281 -8.925 1.00 83.19 91 LYS A CA 1
ATOM 730 C C . LYS A 1 91 ? 13.536 -9.326 -10.395 1.00 83.19 91 LYS A C 1
ATOM 732 O O . LYS A 1 91 ? 13.665 -10.408 -10.963 1.00 83.19 91 LYS A O 1
ATOM 737 N N . VAL A 1 92 ? 13.751 -8.145 -10.954 1.00 83.12 92 VAL A N 1
ATOM 738 C CA . VAL A 1 92 ? 14.317 -7.937 -12.286 1.00 83.12 92 VAL A CA 1
ATOM 739 C C . VAL A 1 92 ? 15.710 -8.560 -12.333 1.00 83.12 92 VAL A C 1
ATOM 741 O O . VAL A 1 92 ? 16.549 -8.255 -11.482 1.00 83.12 92 VAL A O 1
ATOM 744 N N . SER A 1 93 ? 15.946 -9.463 -13.285 1.00 85.75 93 SER A N 1
ATOM 745 C CA . SER A 1 93 ? 17.240 -10.151 -13.416 1.00 85.75 93 SER A CA 1
ATOM 746 C C . SER A 1 93 ? 18.281 -9.276 -14.113 1.00 85.75 93 SER A C 1
ATOM 748 O O . SER A 1 93 ? 19.446 -9.293 -13.723 1.00 85.75 93 SER A O 1
ATOM 750 N N . HIS A 1 94 ? 17.861 -8.487 -15.107 1.00 89.50 94 HIS A N 1
ATOM 751 C CA . HIS A 1 94 ? 18.746 -7.651 -15.919 1.00 89.50 94 HIS A CA 1
ATOM 752 C C . HIS A 1 94 ? 18.152 -6.243 -16.083 1.00 89.50 94 HIS A C 1
ATOM 754 O O . HIS A 1 94 ? 17.496 -5.967 -17.085 1.00 89.50 94 HIS A O 1
ATOM 760 N N . PRO A 1 95 ? 18.370 -5.332 -15.116 1.00 85.75 95 PRO A N 1
ATOM 761 C CA . PRO A 1 95 ? 17.696 -4.031 -15.093 1.00 85.75 95 PRO A CA 1
ATOM 762 C C . PRO A 1 95 ? 18.047 -3.135 -16.283 1.00 85.75 95 PRO A C 1
ATOM 764 O O . PRO A 1 95 ? 17.195 -2.379 -16.734 1.00 85.75 95 PRO A O 1
ATOM 767 N N . GLY A 1 96 ? 19.271 -3.238 -16.813 1.00 89.62 96 GLY A N 1
ATOM 768 C CA . GLY A 1 96 ? 19.675 -2.487 -18.005 1.00 89.62 96 GLY A CA 1
ATOM 769 C C . GLY A 1 96 ? 18.877 -2.897 -19.243 1.00 89.62 96 GLY A C 1
ATOM 770 O O . GLY A 1 96 ? 18.292 -2.046 -19.900 1.00 89.62 96 GLY A O 1
ATOM 771 N N . ILE A 1 97 ? 18.785 -4.207 -19.494 1.00 90.56 97 ILE A N 1
ATOM 772 C CA . ILE A 1 97 ? 18.092 -4.765 -20.664 1.00 90.56 97 ILE A CA 1
ATOM 773 C C . ILE A 1 97 ? 16.582 -4.535 -20.556 1.00 90.56 97 ILE A C 1
ATOM 775 O O . ILE A 1 97 ? 15.947 -4.148 -21.528 1.00 90.56 97 ILE A O 1
ATOM 779 N N . GLU A 1 98 ? 15.990 -4.736 -19.374 1.00 87.69 98 GLU A N 1
ATOM 780 C CA . GLU A 1 98 ? 14.554 -4.495 -19.179 1.00 87.69 98 GLU A CA 1
ATOM 781 C C . GLU A 1 98 ? 14.184 -3.019 -19.373 1.00 87.69 98 GLU A C 1
ATOM 783 O O . GLU A 1 98 ? 13.123 -2.724 -19.927 1.00 87.69 98 GLU A O 1
ATOM 788 N N . LYS A 1 99 ? 15.064 -2.093 -18.966 1.00 90.12 99 LYS A N 1
ATOM 789 C CA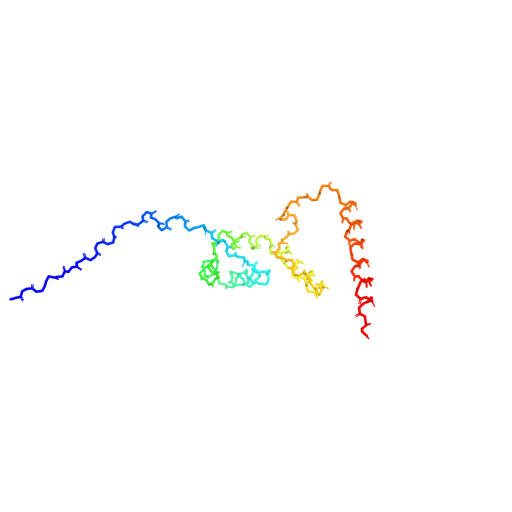 . LYS A 1 99 ? 14.884 -0.663 -19.234 1.00 90.12 99 LYS A CA 1
ATOM 790 C C . LYS A 1 99 ? 14.971 -0.369 -20.730 1.00 90.12 99 LYS A C 1
ATOM 792 O O . LYS A 1 99 ? 14.069 0.268 -21.254 1.00 90.12 99 LYS A O 1
ATOM 797 N N . GLU A 1 100 ? 16.001 -0.867 -21.410 1.00 91.69 100 GLU A N 1
ATOM 798 C CA . GLU A 1 100 ? 16.178 -0.678 -22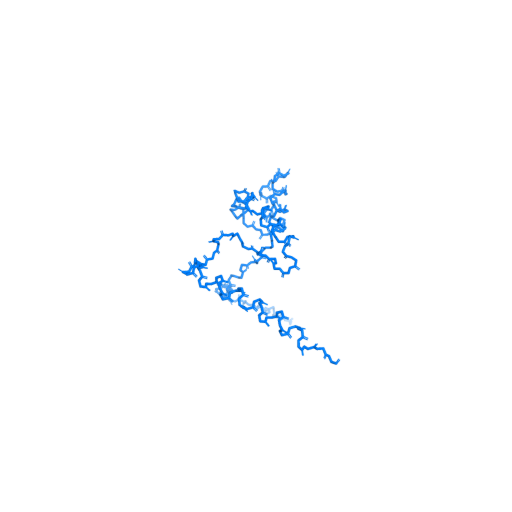.856 1.00 91.69 100 GLU A CA 1
ATOM 799 C C . GLU A 1 100 ? 14.984 -1.223 -23.656 1.00 91.69 100 GLU A C 1
ATOM 801 O O . GLU A 1 100 ? 14.446 -0.528 -24.512 1.00 91.69 100 GLU A O 1
ATOM 806 N N . LEU A 1 101 ? 14.501 -2.421 -23.314 1.00 89.62 101 LEU A N 1
ATOM 807 C CA . LEU A 1 101 ? 13.299 -3.013 -23.909 1.00 89.62 101 LEU A CA 1
ATOM 808 C C . LEU A 1 101 ? 12.044 -2.171 -23.655 1.00 89.62 101 LEU A C 1
ATOM 810 O O . LEU A 1 101 ? 11.214 -2.034 -24.550 1.00 89.62 101 LEU A O 1
ATOM 814 N N . SER A 1 102 ? 11.889 -1.632 -22.442 1.00 85.75 102 SER A N 1
ATOM 815 C CA . SER A 1 102 ? 10.739 -0.788 -22.091 1.00 85.75 102 SER A CA 1
ATOM 816 C C . SER A 1 102 ? 10.764 0.533 -22.858 1.00 85.75 102 SER A C 1
ATOM 818 O O . SER A 1 102 ? 9.738 0.945 -23.394 1.00 85.75 102 SER A O 1
ATOM 820 N N . ASP A 1 103 ? 11.935 1.167 -22.944 1.00 89.88 103 ASP A N 1
ATOM 821 C CA . ASP A 1 103 ? 12.141 2.412 -23.684 1.00 89.88 103 ASP A CA 1
ATOM 822 C C . ASP A 1 103 ? 11.868 2.189 -25.187 1.00 89.88 103 ASP A C 1
ATOM 824 O O . ASP A 1 103 ? 11.110 2.946 -25.793 1.00 89.88 103 ASP A O 1
ATOM 828 N N . TRP A 1 104 ? 12.383 1.094 -25.763 1.00 91.00 104 TRP A N 1
ATOM 829 C CA . TRP A 1 104 ? 12.135 0.712 -27.160 1.00 91.00 104 TRP A CA 1
ATOM 830 C C . TRP A 1 104 ? 10.656 0.415 -27.450 1.00 91.00 104 TRP A C 1
ATOM 832 O O . TRP A 1 104 ? 10.129 0.829 -28.482 1.00 91.00 104 TRP A O 1
ATOM 842 N N . LEU A 1 105 ? 9.958 -0.275 -26.540 1.00 88.38 105 LEU A N 1
ATOM 843 C CA . LEU A 1 105 ? 8.528 -0.554 -26.692 1.00 88.38 105 LEU A CA 1
ATOM 844 C C . LEU A 1 105 ? 7.710 0.743 -26.690 1.00 88.38 105 LEU A C 1
ATOM 846 O O . LEU A 1 105 ? 6.832 0.900 -27.535 1.00 88.38 105 LEU A O 1
ATOM 850 N N . ASN A 1 106 ? 8.010 1.664 -25.769 1.00 84.38 106 ASN A N 1
ATOM 851 C CA . ASN A 1 106 ? 7.331 2.957 -25.688 1.00 84.38 106 ASN A CA 1
ATOM 852 C C . ASN A 1 106 ? 7.529 3.753 -26.983 1.00 84.38 106 ASN A C 1
ATOM 854 O O . ASN A 1 106 ? 6.553 4.199 -27.585 1.00 84.38 106 ASN A O 1
ATOM 858 N N . GLU A 1 107 ? 8.766 3.822 -27.477 1.00 88.44 107 GLU A N 1
ATOM 859 C CA . GLU A 1 107 ? 9.084 4.462 -28.754 1.00 88.44 107 GLU A CA 1
ATOM 860 C C . GLU A 1 107 ? 8.310 3.825 -29.921 1.00 88.44 107 GLU A C 1
ATOM 862 O O . GLU A 1 107 ? 7.748 4.519 -30.770 1.00 88.44 107 GLU A O 1
ATOM 867 N N . MET A 1 108 ? 8.224 2.494 -29.955 1.00 83.94 108 MET A N 1
ATOM 868 C CA . MET A 1 108 ? 7.485 1.776 -30.991 1.00 83.94 108 MET A CA 1
ATOM 869 C C . MET A 1 108 ? 5.972 2.021 -30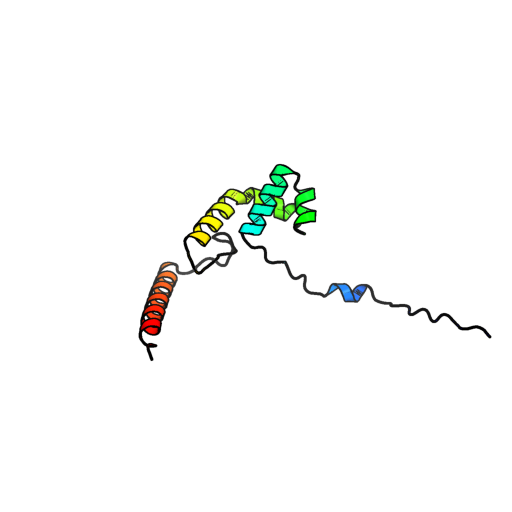.897 1.00 83.94 108 MET A C 1
ATOM 871 O O . MET A 1 108 ? 5.315 2.163 -31.928 1.00 83.94 108 MET A O 1
ATOM 875 N N . THR A 1 109 ? 5.412 2.113 -29.687 1.00 81.75 109 THR A N 1
ATOM 876 C CA . THR A 1 109 ? 3.996 2.464 -29.495 1.00 81.75 109 THR A CA 1
ATOM 877 C C . THR A 1 109 ? 3.690 3.900 -29.896 1.00 81.75 109 THR A C 1
ATOM 879 O O . THR A 1 109 ? 2.646 4.135 -30.497 1.00 81.75 109 THR A O 1
ATOM 882 N N . GLU A 1 110 ? 4.595 4.843 -29.632 1.00 79.81 110 GLU A N 1
ATOM 883 C CA . GLU A 1 110 ? 4.447 6.241 -30.044 1.00 79.81 110 GLU A CA 1
ATOM 884 C C . GLU A 1 110 ? 4.480 6.373 -31.569 1.00 79.81 110 GLU A C 1
ATOM 886 O O . GLU A 1 110 ? 3.611 7.026 -32.146 1.00 79.81 110 GLU A O 1
ATOM 891 N N . ARG A 1 111 ? 5.416 5.684 -32.238 1.00 78.69 111 ARG A N 1
ATOM 892 C CA . ARG A 1 111 ? 5.474 5.641 -33.709 1.00 78.69 111 ARG A CA 1
ATOM 893 C C . ARG A 1 111 ? 4.220 5.001 -34.312 1.00 78.69 111 ARG A C 1
ATOM 895 O O . ARG A 1 111 ? 3.590 5.602 -35.174 1.00 78.69 111 ARG A O 1
ATOM 902 N N . ASN A 1 112 ? 3.795 3.840 -33.805 1.00 74.12 112 ASN A N 1
ATOM 903 C CA . ASN A 1 112 ? 2.581 3.173 -34.292 1.00 74.12 112 ASN A CA 1
ATOM 904 C C . ASN A 1 112 ? 1.291 3.959 -33.996 1.00 74.12 112 ASN A C 1
ATOM 906 O O . ASN A 1 112 ? 0.311 3.795 -34.719 1.00 74.12 112 ASN A O 1
ATOM 910 N N . MET A 1 113 ? 1.260 4.795 -32.952 1.00 62.06 113 MET A N 1
ATOM 911 C CA . MET A 1 113 ? 0.135 5.705 -32.708 1.00 62.06 113 MET A CA 1
ATOM 912 C C . MET A 1 113 ? 0.069 6.853 -33.726 1.00 62.06 113 MET A C 1
ATOM 914 O O . MET A 1 113 ? -1.019 7.374 -33.954 1.00 62.06 113 MET A O 1
ATOM 918 N N . PHE A 1 114 ? 1.189 7.230 -34.350 1.00 57.47 114 PHE A N 1
ATOM 919 C CA . PHE A 1 114 ? 1.234 8.267 -35.387 1.00 57.47 114 PHE A CA 1
ATOM 920 C C . PHE A 1 114 ? 0.877 7.752 -36.791 1.00 57.47 114 PHE A C 1
ATOM 922 O O . PHE A 1 114 ? 0.340 8.514 -37.592 1.00 57.47 114 PHE A O 1
ATOM 929 N N . ASP A 1 115 ? 1.110 6.468 -37.078 1.00 58.69 115 ASP A N 1
ATOM 930 C CA . ASP A 1 115 ? 0.879 5.876 -38.407 1.00 58.69 115 ASP A CA 1
ATOM 931 C C . ASP A 1 115 ? -0.590 5.468 -38.675 1.00 58.69 115 ASP A C 1
ATOM 933 O O . ASP A 1 115 ? -0.933 5.066 -39.787 1.00 58.69 115 ASP A O 1
ATOM 937 N N . PHE A 1 116 ? -1.486 5.598 -37.688 1.00 52.34 116 PHE A N 1
ATOM 938 C CA . PHE A 1 116 ? -2.930 5.344 -37.817 1.00 52.34 116 PHE A CA 1
ATOM 939 C C . PHE A 1 116 ? -3.732 6.660 -37.811 1.00 52.34 116 PHE A C 1
ATOM 941 O O . PHE A 1 116 ? -4.559 6.908 -36.935 1.00 52.34 116 PHE A O 1
ATOM 948 N N . ASN A 1 117 ? -3.488 7.522 -38.800 1.00 49.03 117 ASN A N 1
ATOM 949 C CA . ASN A 1 117 ? -4.352 8.666 -39.107 1.00 49.03 117 ASN A CA 1
ATOM 950 C C . ASN A 1 117 ? -5.117 8.362 -40.416 1.00 49.03 117 ASN A C 1
ATOM 952 O O . ASN A 1 117 ? -4.454 8.250 -41.449 1.00 49.03 117 ASN A O 1
ATOM 956 N N . PRO A 1 118 ? -6.447 8.131 -40.385 1.00 56.91 118 PRO A N 1
ATOM 957 C CA . PRO A 1 118 ? -7.238 7.814 -41.580 1.00 56.91 118 PRO A CA 1
ATOM 958 C C . PRO A 1 118 ? -7.331 8.974 -42.580 1.00 56.91 118 PRO A C 1
ATOM 960 O O . PRO A 1 118 ? -7.284 10.150 -42.151 1.00 56.91 118 PRO A O 1
#

Nearest PDB structures (foldseek):
  1hlv-assembly1_A  TM=6.184E-01  e=1.201E-01  Homo sapiens

Solvent-accessible surface area (backbone atoms only — not comparable to full-atom values): 7500 Å² total; per-residue (Å²): 138,84,84,77,84,80,79,82,78,82,81,68,82,74,70,72,74,71,66,76,83,75,76,82,86,65,52,49,69,60,52,51,53,43,39,55,45,23,74,76,70,31,53,69,59,29,20,68,74,69,75,41,59,56,68,57,54,52,51,47,55,76,41,38,71,58,48,53,53,46,49,52,50,27,69,72,39,87,83,59,75,66,64,65,61,90,81,75,60,86,76,78,88,50,64,68,59,54,47,52,53,50,53,52,49,50,52,52,50,55,52,57,63,65,75,71,70,133

Secondary structure (DSSP, 8-state):
------------TTGGGGS---PPP--HHHHHHHHHHHHHS-HHHHHHHHT--HHHHHHHHHTHHHHHHHHHHHHHSTT----S-TTSSPPPS-HHHHHHHHHHHHHHHHHHHHS---

pLDDT: mean 79.15, std 17.06, range [38.16, 96.56]

Sequence (118 aa):
MTSKNEGIEIQNESEISRVKKCYRSHDVSTKLEAIDWAKKNSIHSASRKFDVDRKIIRNWMNSEKELEQLEQQNSLTGGQNRKRLAGGGRKVSHPGIEKELSDWLNEMTERNMFDFNP